Protein AF-A0A520C8N3-F1 (afdb_monomer_lite)

Radius of gyration: 19.61 Å; chains: 1; bounding box: 72×28×50 Å

pLDDT: mean 84.95, std 11.54, range [54.31, 95.88]

Sequence (146 aa):
IKGRILNYLKKQNKDLKYKNTQGDTSFAAAGKLIINKTLLVMSHPSGEVVYNFQAEVKNGKYRFWLTDFEFIPYQRDRYGNFVASTTVGIPLENNPGKLNAGEWKEYKAQTAKYAKDLGTKFKLYMSSKTPIVLPTPEKKVVKKEW

Structure (mmCIF, N/CA/C/O backbone):
data_AF-A0A520C8N3-F1
#
_entry.id   AF-A0A520C8N3-F1
#
loop_
_atom_site.group_PDB
_atom_site.id
_atom_site.type_symbol
_atom_site.label_atom_id
_atom_site.label_alt_id
_atom_site.label_comp_id
_atom_site.label_asym_id
_atom_site.label_entity_id
_atom_site.label_seq_id
_atom_site.pdbx_PDB_ins_code
_atom_site.Cartn_x
_atom_site.Cartn_y
_atom_site.Cartn_z
_atom_site.occupancy
_atom_site.B_iso_or_equiv
_atom_site.auth_seq_id
_atom_site.auth_comp_id
_atom_site.auth_asym_id
_atom_site.auth_atom_id
_atom_site.pdbx_PDB_model_num
ATOM 1 N N . ILE A 1 1 ? -13.900 2.163 17.182 1.00 80.31 1 ILE A N 1
ATOM 2 C CA . ILE A 1 1 ? -12.844 1.545 16.330 1.00 80.31 1 ILE A CA 1
ATOM 3 C C . ILE A 1 1 ? -13.334 1.351 14.897 1.00 80.31 1 ILE A C 1
ATOM 5 O O . ILE A 1 1 ? -12.797 2.011 14.021 1.00 80.31 1 ILE A O 1
ATOM 9 N N . LYS A 1 2 ? -14.390 0.559 14.655 1.00 84.69 2 LYS A N 1
ATOM 10 C CA . LYS A 1 2 ? -14.974 0.331 13.314 1.00 84.69 2 LYS A CA 1
ATOM 11 C C . LYS A 1 2 ? -15.242 1.622 12.519 1.00 84.69 2 LYS A C 1
ATOM 13 O O . LYS A 1 2 ? -14.703 1.802 11.434 1.00 84.69 2 LYS A O 1
ATOM 18 N N . GLY A 1 3 ? -15.966 2.578 13.112 1.00 85.75 3 GLY A N 1
ATOM 19 C CA . GLY A 1 3 ? -16.238 3.878 12.479 1.00 85.75 3 GLY A CA 1
ATOM 20 C C . GLY A 1 3 ? -14.986 4.705 12.150 1.00 85.75 3 GLY A C 1
ATOM 21 O O . GLY A 1 3 ? -15.006 5.477 11.197 1.00 85.75 3 GLY A O 1
ATOM 22 N N . ARG A 1 4 ? -13.872 4.501 12.875 1.00 87.62 4 ARG A N 1
ATOM 23 C CA . ARG A 1 4 ? -12.585 5.141 12.552 1.00 87.62 4 ARG A CA 1
ATOM 24 C C . ARG A 1 4 ? -11.987 4.573 11.274 1.00 87.62 4 ARG A C 1
ATOM 26 O O . ARG A 1 4 ? -11.572 5.342 10.421 1.00 87.62 4 ARG A O 1
ATOM 33 N N . ILE A 1 5 ? -11.996 3.251 11.124 1.00 88.25 5 ILE A N 1
ATOM 34 C CA . ILE A 1 5 ? -11.489 2.583 9.919 1.00 88.25 5 ILE A CA 1
ATOM 35 C C . ILE A 1 5 ? -12.281 3.053 8.699 1.00 88.25 5 ILE A C 1
ATOM 37 O O . ILE A 1 5 ? -11.692 3.490 7.717 1.00 88.25 5 ILE A O 1
ATOM 41 N N . LEU A 1 6 ? -13.614 3.062 8.792 1.00 88.00 6 LEU A N 1
ATOM 42 C CA . LEU A 1 6 ? -14.461 3.530 7.698 1.00 88.00 6 LEU A CA 1
ATOM 43 C C . LEU A 1 6 ? -14.194 5.006 7.354 1.00 88.00 6 LEU A C 1
ATOM 45 O O . LEU A 1 6 ? -14.121 5.361 6.180 1.00 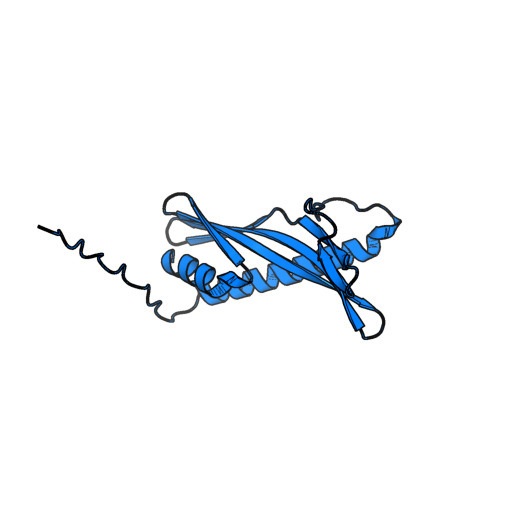88.00 6 LEU A O 1
ATOM 49 N N . ASN A 1 7 ? -14.029 5.871 8.361 1.00 89.75 7 ASN A N 1
ATOM 50 C CA . ASN A 1 7 ? -13.701 7.278 8.127 1.00 89.75 7 ASN A CA 1
ATOM 51 C C . ASN A 1 7 ? -12.323 7.440 7.470 1.00 89.75 7 ASN A C 1
ATOM 53 O O . ASN A 1 7 ? -12.201 8.197 6.511 1.00 89.75 7 ASN A O 1
ATOM 57 N N . TYR A 1 8 ? -11.317 6.688 7.925 1.00 89.94 8 TYR A N 1
ATOM 58 C CA . TYR A 1 8 ? -9.988 6.678 7.318 1.00 89.94 8 TY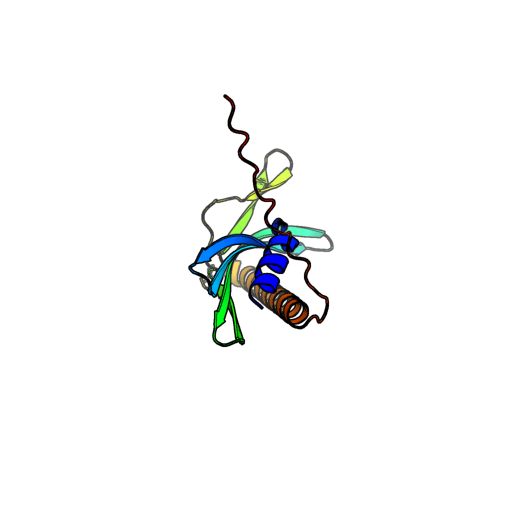R A CA 1
ATOM 59 C C . TYR A 1 8 ? -10.053 6.300 5.838 1.00 89.94 8 TYR A C 1
ATOM 61 O O . TYR A 1 8 ? -9.550 7.043 5.000 1.00 89.94 8 TYR A O 1
ATOM 69 N N . LEU A 1 9 ? -10.725 5.192 5.511 1.00 89.62 9 LEU A N 1
ATOM 70 C CA . LEU A 1 9 ? -10.842 4.705 4.135 1.00 89.62 9 LEU A CA 1
ATOM 71 C C . LEU A 1 9 ? -11.586 5.708 3.244 1.00 89.62 9 LEU A C 1
ATOM 73 O O . LEU A 1 9 ? -11.152 5.985 2.132 1.00 89.62 9 LEU A O 1
ATOM 77 N N . LYS A 1 10 ? -12.648 6.341 3.757 1.00 87.75 10 LYS A N 1
ATOM 78 C CA . LYS A 1 10 ? -13.352 7.417 3.039 1.00 87.75 10 LYS A CA 1
ATOM 79 C C . LYS A 1 10 ? -12.469 8.645 2.817 1.00 87.75 10 LYS A C 1
ATOM 81 O O . LYS A 1 10 ? -12.498 9.230 1.738 1.00 87.75 10 LYS A O 1
ATOM 86 N N . LYS A 1 11 ? -11.666 9.033 3.811 1.00 88.44 11 LYS A N 1
ATOM 87 C CA . LYS A 1 11 ? -10.747 10.176 3.709 1.00 88.44 11 LYS A CA 1
ATOM 88 C C . LYS A 1 11 ? -9.617 9.917 2.709 1.00 88.44 11 LYS A C 1
ATOM 90 O O . LYS A 1 11 ? -9.177 10.845 2.042 1.00 88.44 11 LYS A O 1
ATOM 95 N N . GLN A 1 12 ? -9.167 8.669 2.602 1.00 87.69 12 GLN A N 1
ATOM 96 C CA . GLN A 1 12 ? -8.070 8.249 1.729 1.00 87.69 12 GLN A CA 1
ATOM 97 C C . GLN A 1 12 ? -8.539 7.730 0.361 1.00 87.69 12 GLN A C 1
ATOM 99 O O . GLN A 1 12 ? -7.742 7.150 -0.362 1.00 87.69 12 GLN A O 1
ATOM 104 N N . ASN A 1 13 ? -9.794 7.969 -0.039 1.00 83.88 13 ASN A N 1
ATOM 105 C CA . ASN A 1 13 ? -10.404 7.366 -1.234 1.00 83.88 13 ASN A CA 1
ATOM 106 C C . ASN A 1 13 ? -9.652 7.614 -2.562 1.00 83.88 13 ASN A C 1
ATOM 108 O O . ASN A 1 13 ? -9.864 6.888 -3.530 1.00 83.88 13 ASN A O 1
ATOM 112 N N . LYS A 1 14 ? -8.788 8.638 -2.631 1.00 81.69 14 LYS A N 1
ATOM 113 C CA . LYS A 1 14 ? -7.930 8.885 -3.802 1.00 81.69 14 LYS A CA 1
ATOM 114 C C . LYS A 1 14 ? -6.862 7.800 -3.972 1.00 81.69 14 LYS A C 1
ATOM 116 O O . LYS A 1 14 ? -6.708 7.276 -5.071 1.00 81.69 14 LYS A O 1
ATOM 121 N N . ASP A 1 15 ? -6.189 7.449 -2.881 1.00 80.69 15 ASP A N 1
ATOM 122 C CA . ASP A 1 15 ? -5.039 6.538 -2.882 1.00 80.69 15 ASP A CA 1
ATOM 123 C C . ASP A 1 15 ? -5.432 5.112 -2.468 1.00 80.69 15 ASP A C 1
ATOM 125 O O . ASP A 1 15 ? -4.805 4.138 -2.882 1.00 80.69 15 ASP A O 1
ATOM 129 N N . LEU A 1 16 ? -6.489 4.995 -1.659 1.00 87.75 16 LEU A N 1
ATOM 130 C CA . LEU A 1 16 ? -6.998 3.766 -1.067 1.00 87.75 16 LEU A CA 1
ATOM 131 C C . LEU A 1 16 ? -8.517 3.688 -1.273 1.00 87.75 16 LEU A C 1
ATOM 133 O O . LEU A 1 16 ? -9.311 4.173 -0.464 1.00 87.75 16 LEU A O 1
ATOM 137 N N . LYS A 1 17 ? -8.925 3.076 -2.382 1.00 89.31 17 LYS A N 1
ATOM 138 C CA . LYS A 1 17 ? -10.327 2.911 -2.768 1.00 89.31 17 LYS A CA 1
ATOM 139 C C . LYS A 1 17 ? -10.990 1.841 -1.914 1.00 89.31 17 LYS A C 1
ATOM 141 O O . LYS A 1 17 ? -10.667 0.656 -2.016 1.00 89.31 17 LYS A O 1
ATOM 146 N N . TYR A 1 18 ? -11.947 2.254 -1.093 1.00 88.25 18 TYR A N 1
ATOM 147 C CA . TYR A 1 18 ? -12.781 1.340 -0.320 1.00 88.25 18 TYR A CA 1
ATOM 148 C C . TYR A 1 18 ? -13.603 0.438 -1.254 1.00 88.25 18 TYR A C 1
ATOM 150 O O . TYR A 1 18 ? -14.292 0.940 -2.141 1.00 88.25 18 TYR A O 1
ATOM 158 N N . LYS A 1 19 ? -13.518 -0.885 -1.063 1.00 85.56 19 LYS A N 1
ATOM 159 C CA . LYS A 1 19 ? -14.250 -1.874 -1.870 1.00 85.56 19 LYS A CA 1
ATOM 160 C C . LYS A 1 19 ? -15.552 -2.262 -1.183 1.00 85.56 19 LYS A C 1
ATOM 162 O O . LYS A 1 19 ? -16.633 -1.950 -1.668 1.00 85.56 19 LYS A O 1
ATOM 167 N N . ASN A 1 20 ? -15.450 -2.951 -0.052 1.00 81.56 20 ASN A N 1
ATOM 168 C CA . ASN A 1 20 ? -16.600 -3.447 0.690 1.00 81.56 20 ASN A CA 1
ATOM 169 C C . ASN A 1 20 ? -16.257 -3.684 2.166 1.00 81.56 20 ASN A C 1
ATOM 171 O O . ASN A 1 20 ? -15.096 -3.650 2.582 1.00 81.56 20 ASN A O 1
ATOM 175 N N . THR A 1 21 ? -17.299 -3.921 2.960 1.00 79.81 21 THR A N 1
ATOM 176 C CA . THR A 1 21 ? -17.178 -4.506 4.296 1.00 79.81 21 THR A CA 1
ATOM 177 C C . THR A 1 21 ? -17.688 -5.940 4.193 1.00 79.81 21 THR A C 1
ATOM 179 O O . THR A 1 21 ? -18.770 -6.166 3.652 1.00 79.81 21 THR A O 1
ATOM 182 N N . GLN A 1 22 ? -16.903 -6.904 4.668 1.00 75.56 22 GLN A N 1
ATOM 183 C CA . GLN A 1 22 ? -17.337 -8.290 4.817 1.00 75.56 22 GLN A CA 1
ATOM 184 C C . GLN A 1 22 ? -17.844 -8.477 6.254 1.00 75.56 22 GLN A C 1
ATOM 186 O O . GLN A 1 22 ? -17.072 -8.439 7.220 1.00 75.56 22 GLN A O 1
ATOM 191 N N . GLY A 1 23 ? -19.164 -8.615 6.395 1.00 74.12 23 GLY A N 1
ATOM 192 C CA . GLY A 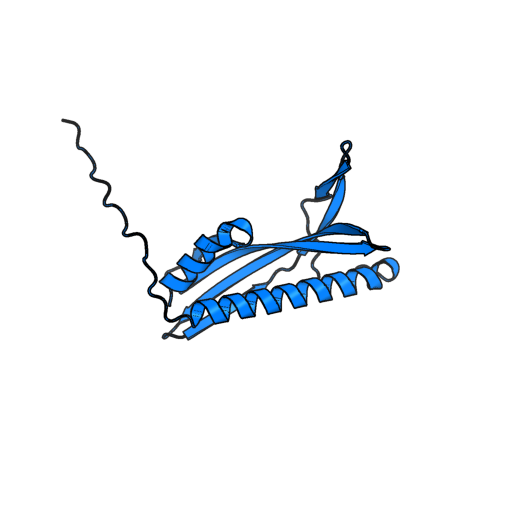1 23 ? -19.845 -8.640 7.692 1.00 74.12 23 GLY A CA 1
ATOM 193 C C . GLY A 1 23 ? -19.753 -7.303 8.433 1.00 74.12 23 GLY A C 1
ATOM 194 O O . GLY A 1 23 ? -19.724 -6.245 7.816 1.00 74.12 23 GLY A O 1
ATOM 195 N N . ASP A 1 24 ? -19.670 -7.350 9.765 1.00 74.31 24 ASP A N 1
ATOM 196 C CA . ASP A 1 24 ? -19.572 -6.146 10.607 1.00 74.31 24 ASP A CA 1
ATOM 197 C C . ASP A 1 24 ? -18.141 -5.823 11.057 1.00 74.31 24 ASP A C 1
ATOM 199 O O . ASP A 1 24 ? -17.919 -4.866 11.809 1.00 74.31 24 ASP A O 1
ATOM 203 N N . THR A 1 25 ? -17.164 -6.660 10.706 1.00 85.25 25 THR A N 1
ATOM 204 C CA . THR A 1 25 ? -15.838 -6.650 11.342 1.00 85.25 25 THR A CA 1
ATOM 205 C C . THR A 1 25 ? -14.670 -6.542 10.381 1.00 85.25 25 THR A C 1
ATOM 207 O O . THR A 1 25 ? -13.593 -6.202 10.863 1.00 85.25 25 THR A O 1
ATOM 210 N N . SER A 1 26 ? -14.848 -6.793 9.081 1.00 87.88 26 SER A N 1
ATOM 211 C CA . SER A 1 26 ? -13.764 -6.776 8.092 1.00 87.88 26 SER A CA 1
ATOM 212 C C . SER A 1 26 ? -14.001 -5.723 7.014 1.00 87.88 26 SER A C 1
ATOM 214 O O . SER A 1 26 ? -15.090 -5.631 6.458 1.00 87.88 26 SER A O 1
ATOM 216 N N . PHE A 1 27 ? -12.980 -4.924 6.717 1.00 91.75 27 PHE A N 1
ATOM 217 C CA . PHE A 1 27 ? -13.011 -3.821 5.761 1.00 91.75 27 PHE A CA 1
ATOM 218 C C . PHE A 1 27 ? -11.942 -4.049 4.698 1.00 91.75 27 PHE A C 1
ATOM 220 O O . PHE A 1 27 ? -10.765 -4.165 5.038 1.00 91.75 27 PHE A O 1
ATOM 227 N N . ALA A 1 28 ? -12.335 -4.052 3.425 1.00 92.88 28 ALA A N 1
ATOM 228 C CA . ALA A 1 28 ? -11.422 -4.229 2.304 1.00 92.88 28 ALA A CA 1
ATOM 229 C C . ALA A 1 28 ? -11.319 -2.957 1.451 1.00 92.88 28 ALA A C 1
ATOM 231 O O . ALA A 1 28 ? -12.309 -2.270 1.177 1.00 92.88 28 ALA A O 1
ATOM 232 N N . ALA A 1 29 ? -10.110 -2.666 0.987 1.00 93.31 29 ALA A N 1
ATOM 233 C CA . ALA A 1 29 ? -9.811 -1.595 0.049 1.00 93.31 29 ALA A CA 1
ATOM 234 C C . ALA A 1 29 ? -8.728 -2.032 -0.947 1.00 93.31 29 ALA A C 1
ATOM 236 O O . ALA A 1 29 ? -7.941 -2.929 -0.660 1.00 93.31 29 ALA A O 1
ATOM 237 N N . ALA A 1 30 ? -8.684 -1.402 -2.119 1.00 94.38 30 ALA A N 1
ATOM 238 C CA . ALA A 1 30 ? -7.536 -1.481 -3.022 1.00 94.38 30 ALA A CA 1
ATOM 239 C C . ALA A 1 30 ? -6.774 -0.171 -2.988 1.00 94.38 30 ALA A C 1
ATOM 241 O O . ALA A 1 30 ? -7.378 0.901 -3.044 1.00 94.38 30 ALA A O 1
ATOM 242 N N . GLY A 1 31 ? -5.456 -0.267 -2.941 1.00 92.88 31 GLY A N 1
ATOM 243 C CA . GLY A 1 31 ? -4.593 0.886 -3.064 1.00 92.88 31 GLY A CA 1
ATOM 244 C C . GLY A 1 31 ? -3.704 0.800 -4.287 1.00 92.88 31 GLY A C 1
ATOM 245 O O . GLY A 1 31 ? -3.531 -0.257 -4.898 1.00 92.88 31 GLY A O 1
ATOM 246 N N . LYS A 1 32 ? -3.157 1.958 -4.637 1.00 92.50 32 LYS A N 1
ATOM 247 C CA . LYS A 1 32 ? -2.181 2.098 -5.705 1.00 92.50 32 LYS A CA 1
ATOM 248 C C . LYS A 1 32 ? -1.045 3.009 -5.260 1.00 92.50 32 LYS A C 1
ATOM 250 O O . LYS A 1 32 ? -1.276 4.036 -4.626 1.00 92.50 32 LYS A O 1
ATOM 255 N N . LEU A 1 33 ? 0.175 2.635 -5.623 1.00 92.12 33 LEU A N 1
ATOM 256 C CA . LEU A 1 33 ? 1.381 3.431 -5.434 1.00 92.12 33 LEU A CA 1
ATOM 257 C C . LEU A 1 33 ? 2.090 3.585 -6.788 1.00 92.12 33 LEU A C 1
ATOM 259 O O . LEU A 1 33 ? 2.112 2.647 -7.574 1.00 92.12 33 LEU A O 1
ATOM 263 N N . ILE A 1 34 ? 2.669 4.751 -7.069 1.00 92.19 34 ILE A N 1
ATOM 264 C CA . ILE A 1 34 ? 3.488 4.963 -8.271 1.00 92.19 34 ILE A CA 1
ATOM 265 C C . ILE A 1 34 ? 4.952 4.727 -7.904 1.00 92.19 34 ILE A C 1
ATOM 267 O O . ILE A 1 34 ? 5.464 5.339 -6.966 1.00 92.19 34 ILE A O 1
ATOM 271 N N . ILE A 1 35 ? 5.620 3.854 -8.651 1.00 91.31 35 ILE A N 1
ATOM 272 C CA . ILE A 1 35 ? 7.054 3.604 -8.538 1.00 91.31 35 ILE A CA 1
ATOM 273 C C . ILE A 1 35 ? 7.768 4.520 -9.517 1.00 91.31 35 ILE A C 1
ATOM 275 O O . ILE A 1 35 ? 7.524 4.472 -10.723 1.00 91.31 35 ILE A O 1
ATOM 279 N N . ASN A 1 36 ? 8.680 5.332 -8.996 1.00 88.31 36 ASN A N 1
ATOM 280 C CA . ASN A 1 36 ? 9.483 6.221 -9.817 1.00 88.31 36 ASN A CA 1
ATOM 281 C C . ASN A 1 36 ? 10.909 5.692 -9.927 1.00 88.31 36 ASN A C 1
ATOM 283 O O . ASN A 1 36 ? 11.492 5.229 -8.944 1.00 88.31 36 ASN A O 1
ATOM 287 N N . LYS A 1 37 ? 11.494 5.816 -11.115 1.00 81.88 37 LYS A N 1
ATOM 288 C CA . LYS A 1 37 ? 12.926 5.645 -11.331 1.00 81.88 37 LYS A CA 1
ATOM 289 C C . LYS A 1 37 ? 13.561 7.019 -11.443 1.00 81.88 37 LYS A C 1
ATOM 291 O O . LYS A 1 37 ? 13.154 7.853 -12.253 1.00 81.88 37 LYS A O 1
ATOM 296 N N . THR A 1 38 ? 14.560 7.253 -10.605 1.00 73.19 38 THR A N 1
ATOM 297 C CA . THR A 1 38 ? 15.352 8.478 -10.641 1.00 73.19 38 THR A CA 1
ATOM 298 C C . THR A 1 38 ? 16.575 8.218 -11.503 1.00 73.19 38 THR A C 1
ATOM 300 O O . THR A 1 38 ? 17.445 7.439 -11.126 1.00 73.19 38 THR A O 1
ATOM 303 N N . LEU A 1 39 ? 16.644 8.866 -12.663 1.00 65.31 39 LEU A N 1
ATOM 304 C CA . LEU A 1 39 ? 17.825 8.865 -13.522 1.00 65.31 39 LEU A CA 1
ATOM 305 C C . LEU A 1 39 ? 18.336 10.299 -13.603 1.00 65.31 39 LEU A C 1
ATOM 307 O O . LEU A 1 39 ? 17.606 11.173 -14.058 1.00 65.31 39 LEU A O 1
ATOM 311 N N . LEU A 1 40 ? 19.573 10.532 -13.148 1.00 60.66 40 LEU A N 1
ATOM 312 C CA . LEU A 1 40 ? 20.321 11.780 -13.363 1.00 60.66 40 LEU A CA 1
ATOM 313 C C . LEU A 1 40 ? 19.460 13.051 -13.180 1.00 60.66 40 LEU A C 1
ATOM 315 O O . LEU A 1 40 ? 19.326 13.856 -14.093 1.00 60.66 40 LEU A O 1
ATOM 319 N N . VAL A 1 41 ? 18.879 13.224 -11.985 1.00 63.34 41 VAL A N 1
ATOM 320 C CA . VAL A 1 41 ? 18.088 14.404 -11.554 1.00 63.34 41 VAL A CA 1
ATOM 321 C C . VAL A 1 41 ? 16.623 14.446 -12.034 1.00 63.34 41 VAL A C 1
ATOM 323 O O . VAL A 1 41 ? 15.818 15.140 -11.416 1.00 63.34 41 VAL A O 1
ATOM 326 N N . MET A 1 42 ? 16.205 13.640 -13.018 1.00 67.75 42 MET A N 1
ATOM 327 C CA . MET A 1 42 ? 14.793 13.555 -13.431 1.00 67.75 42 MET A CA 1
ATOM 328 C C . MET A 1 42 ? 14.126 12.249 -12.977 1.00 67.75 42 MET A C 1
ATOM 330 O O . MET A 1 42 ? 14.589 11.139 -13.253 1.00 67.75 42 MET A O 1
ATOM 334 N N . SER A 1 43 ? 13.002 12.392 -12.270 1.00 76.25 43 SER A N 1
ATOM 335 C CA . SER A 1 43 ? 12.171 11.278 -11.813 1.00 76.25 43 SER A CA 1
ATOM 336 C C . SER A 1 43 ? 11.120 10.946 -12.869 1.00 76.25 43 SER A C 1
ATOM 338 O O . SER A 1 43 ? 10.331 11.813 -13.245 1.00 76.25 43 SER A O 1
ATOM 340 N N . HIS A 1 44 ? 11.113 9.703 -13.346 1.00 83.75 44 HIS A N 1
ATOM 341 C CA . HIS A 1 44 ? 10.123 9.211 -14.300 1.00 83.75 44 HIS A CA 1
ATOM 342 C C . HIS A 1 44 ? 9.312 8.080 -13.661 1.00 83.75 44 HIS A C 1
ATOM 344 O O . HIS A 1 44 ? 9.905 7.211 -13.012 1.00 83.75 44 HIS A O 1
ATOM 350 N N . PRO A 1 45 ? 7.980 8.056 -13.828 1.00 89.25 45 PRO A N 1
ATOM 351 C CA . PRO A 1 45 ? 7.168 6.977 -13.295 1.00 89.25 45 PRO A CA 1
ATOM 352 C C . PRO A 1 45 ? 7.403 5.711 -14.126 1.00 89.25 45 PRO A C 1
ATOM 354 O O . PRO A 1 45 ? 7.070 5.653 -15.308 1.00 89.25 45 PRO A O 1
ATOM 357 N N . SER A 1 46 ? 8.002 4.698 -13.502 1.00 89.00 46 SER A N 1
ATOM 358 C CA . SER A 1 46 ? 8.292 3.403 -14.131 1.00 89.00 46 SER A CA 1
ATOM 359 C C . SER A 1 46 ? 7.073 2.498 -14.193 1.00 89.00 46 SER A C 1
ATOM 361 O O . SER A 1 46 ? 6.996 1.611 -15.038 1.00 89.00 46 SER A O 1
ATOM 363 N N . GLY A 1 47 ? 6.135 2.688 -13.273 1.00 92.69 47 GLY A N 1
ATOM 364 C CA . GLY A 1 47 ? 4.946 1.863 -13.175 1.00 92.69 47 GLY A CA 1
ATOM 365 C C . GLY A 1 47 ? 4.145 2.157 -11.922 1.00 92.69 47 GLY A C 1
ATOM 366 O O . GLY A 1 47 ? 4.502 3.015 -11.111 1.00 92.69 47 GLY A O 1
ATOM 367 N N . GLU A 1 48 ? 3.072 1.402 -11.751 1.00 93.81 48 GLU A N 1
ATOM 368 C CA . GLU A 1 48 ? 2.267 1.390 -10.539 1.00 93.81 48 GLU A CA 1
ATOM 369 C C . GLU A 1 48 ? 2.342 0.034 -9.845 1.00 93.81 48 GLU A C 1
ATOM 371 O O . GLU A 1 48 ? 2.484 -1.000 -10.485 1.00 93.81 48 GLU A O 1
ATOM 376 N N . VAL A 1 49 ? 2.245 0.041 -8.520 1.00 94.56 49 VAL A N 1
ATOM 377 C CA . VAL A 1 49 ? 2.021 -1.161 -7.723 1.00 94.56 49 VAL A CA 1
ATOM 378 C C . VAL A 1 49 ? 0.610 -1.091 -7.179 1.00 94.56 49 VAL A C 1
ATOM 380 O O . VAL A 1 49 ? 0.265 -0.167 -6.433 1.00 94.56 49 VAL A O 1
ATOM 383 N N . VAL A 1 50 ? -0.198 -2.069 -7.559 1.00 94.88 50 VAL A N 1
ATOM 384 C CA . VAL A 1 50 ? -1.528 -2.283 -6.995 1.00 94.88 50 VAL A CA 1
ATOM 385 C C . VAL A 1 50 ? -1.419 -3.255 -5.829 1.00 94.88 50 VAL A C 1
ATOM 387 O O . VAL A 1 50 ? -0.548 -4.122 -5.812 1.00 94.88 50 VAL A O 1
ATOM 390 N N . TYR A 1 51 ? -2.254 -3.060 -4.813 1.00 95.38 51 TYR A N 1
ATOM 391 C CA . TYR A 1 51 ? -2.279 -3.919 -3.633 1.00 95.38 51 TYR A CA 1
ATOM 392 C C . TYR A 1 51 ? -3.665 -3.932 -2.992 1.00 95.38 51 TYR A C 1
ATOM 394 O O . TYR A 1 51 ? -4.464 -2.999 -3.146 1.00 95.38 51 TYR A O 1
ATOM 402 N N . ASN A 1 52 ? -3.937 -4.970 -2.208 1.00 95.25 52 ASN A N 1
ATOM 403 C CA . ASN A 1 52 ? -5.121 -5.055 -1.367 1.00 95.25 52 ASN A CA 1
ATOM 404 C C . ASN A 1 52 ? -4.780 -4.644 0.067 1.00 95.25 52 ASN A C 1
ATOM 406 O O . ASN A 1 52 ? -3.776 -5.060 0.634 1.00 95.25 52 ASN A O 1
ATOM 410 N N . PHE A 1 53 ? -5.639 -3.828 0.668 1.00 94.94 53 PHE A N 1
ATOM 411 C CA . PHE A 1 53 ? -5.613 -3.493 2.085 1.00 94.94 53 PHE A CA 1
ATOM 412 C C . PHE A 1 53 ? -6.818 -4.125 2.758 1.00 94.94 53 PHE A C 1
ATOM 414 O O . PHE A 1 53 ? -7.954 -3.957 2.305 1.00 94.94 53 PHE A O 1
ATOM 421 N N . GLN A 1 54 ? -6.581 -4.799 3.873 1.00 94.12 54 GLN A N 1
ATOM 422 C CA . GLN A 1 54 ? -7.649 -5.330 4.702 1.00 94.12 54 GLN A CA 1
ATOM 423 C C . GLN A 1 54 ? -7.422 -4.923 6.148 1.00 94.12 54 GLN A C 1
ATOM 425 O O . GLN A 1 54 ? -6.297 -4.943 6.649 1.00 94.12 54 GLN A O 1
ATOM 430 N N . ALA A 1 55 ? -8.504 -4.548 6.818 1.00 93.62 55 ALA A N 1
ATOM 431 C CA . ALA A 1 55 ? -8.506 -4.240 8.234 1.00 93.62 55 ALA A CA 1
ATOM 432 C C . ALA A 1 55 ? -9.657 -4.966 8.915 1.00 93.62 55 ALA A C 1
ATOM 434 O O . ALA A 1 55 ? -10.793 -4.923 8.453 1.00 93.62 55 ALA A O 1
ATOM 435 N N . GLU A 1 56 ? -9.377 -5.571 10.059 1.00 92.50 56 GLU A N 1
ATOM 436 C CA . GLU A 1 56 ? -10.371 -6.283 10.843 1.00 92.50 56 GLU A CA 1
ATOM 437 C C . GLU A 1 56 ? -10.417 -5.798 12.280 1.00 92.50 56 GLU A C 1
ATOM 439 O O . GLU A 1 56 ? -9.397 -5.434 12.866 1.00 92.50 56 GLU A O 1
ATOM 444 N N . VAL A 1 57 ? -11.611 -5.845 12.867 1.00 91.38 57 VAL A N 1
ATOM 445 C CA . VAL A 1 57 ? -11.868 -5.477 14.258 1.00 91.38 57 VAL A CA 1
ATOM 446 C C . VAL A 1 57 ? -12.477 -6.656 14.998 1.00 91.38 57 VAL A C 1
ATOM 448 O O . VAL A 1 57 ? -13.598 -7.064 14.703 1.00 91.38 57 VAL A O 1
ATOM 451 N N . LYS A 1 58 ? -11.776 -7.150 16.020 1.00 90.75 58 LYS A N 1
ATOM 452 C CA . LYS A 1 58 ? -12.248 -8.230 16.895 1.00 90.75 58 LYS A CA 1
ATOM 453 C C . LYS A 1 58 ? -11.905 -7.908 18.346 1.00 90.75 58 LYS A C 1
ATOM 455 O O . LYS A 1 58 ? -10.777 -7.526 18.644 1.00 90.75 58 LYS A O 1
ATOM 460 N N . ASN A 1 59 ? -12.881 -8.043 19.245 1.00 86.50 59 ASN A N 1
ATOM 461 C CA . ASN A 1 59 ? -12.724 -7.856 20.696 1.00 86.50 59 ASN A CA 1
ATOM 462 C C . ASN A 1 59 ? -12.025 -6.538 21.085 1.00 86.50 59 ASN A C 1
ATOM 464 O O . ASN A 1 59 ? -11.087 -6.527 21.876 1.00 86.50 59 ASN A O 1
ATOM 468 N N . GLY A 1 60 ? -12.425 -5.422 20.466 1.00 83.25 60 GLY A N 1
ATOM 469 C CA . GLY A 1 60 ? -11.835 -4.106 20.749 1.00 83.25 60 GLY A CA 1
ATOM 470 C C . GLY A 1 60 ? -10.392 -3.924 20.258 1.00 83.25 60 GLY A C 1
ATOM 471 O O . GLY A 1 60 ? -9.811 -2.863 20.463 1.00 83.25 60 GLY A O 1
ATOM 472 N N . LYS A 1 61 ? -9.819 -4.917 19.574 1.00 89.94 61 LYS A N 1
ATOM 473 C CA . LYS A 1 61 ? -8.523 -4.836 18.896 1.00 89.94 61 LYS A CA 1
ATOM 474 C C . LYS A 1 61 ? -8.737 -4.752 17.391 1.00 89.94 61 LYS A C 1
ATOM 476 O O . LYS A 1 61 ? -9.788 -5.145 16.879 1.00 89.94 61 LYS A O 1
ATOM 481 N N . TYR A 1 62 ? -7.739 -4.231 16.688 1.00 93.06 62 TYR A N 1
ATOM 482 C CA . TYR A 1 62 ? -7.720 -4.235 15.232 1.00 93.06 62 TYR A CA 1
ATOM 483 C C . TYR A 1 62 ? -6.448 -4.896 14.711 1.00 93.06 62 TYR A C 1
ATOM 485 O O . TYR A 1 62 ? -5.398 -4.835 15.350 1.00 93.06 62 TYR A O 1
ATOM 493 N N . ARG A 1 63 ? -6.558 -5.516 13.541 1.00 93.62 63 ARG A N 1
ATOM 494 C CA . ARG A 1 63 ? -5.436 -6.016 12.744 1.00 93.62 63 ARG A CA 1
ATOM 495 C C . ARG A 1 63 ? -5.592 -5.512 11.318 1.00 93.62 63 ARG A C 1
ATOM 497 O O . ARG A 1 63 ? -6.710 -5.243 10.891 1.00 93.62 63 ARG A O 1
ATOM 504 N N . PHE A 1 64 ? -4.487 -5.345 10.609 1.00 94.81 64 PHE A N 1
ATOM 505 C CA . PHE A 1 64 ? -4.515 -4.976 9.201 1.00 94.81 64 PHE A CA 1
ATOM 506 C C . PHE A 1 64 ? -3.362 -5.638 8.464 1.00 94.81 64 PHE A C 1
ATOM 508 O O . PHE A 1 64 ? -2.331 -5.938 9.071 1.00 94.81 64 PHE A O 1
ATOM 515 N N . TRP A 1 65 ? -3.539 -5.839 7.168 1.00 94.94 65 TRP A N 1
ATOM 516 C CA . TRP A 1 65 ? -2.502 -6.333 6.278 1.00 94.94 65 TRP A CA 1
ATOM 517 C C . TRP A 1 65 ? -2.630 -5.705 4.897 1.00 94.94 65 TRP A C 1
ATOM 519 O O . TRP A 1 65 ? -3.679 -5.186 4.510 1.00 94.94 65 TRP A O 1
ATOM 529 N N . LEU A 1 66 ? -1.507 -5.740 4.190 1.00 95.00 66 LEU A N 1
ATOM 530 C CA . LEU A 1 66 ? -1.372 -5.362 2.796 1.00 95.00 66 LEU A CA 1
ATOM 531 C C . LEU A 1 66 ? -0.921 -6.617 2.048 1.00 95.00 66 LEU A C 1
ATOM 533 O O . LEU A 1 66 ? 0.060 -7.234 2.467 1.00 95.00 66 LEU A O 1
ATOM 537 N N . THR A 1 67 ? -1.637 -7.010 1.003 1.00 94.69 67 THR A N 1
ATOM 538 C CA . THR A 1 67 ? -1.374 -8.237 0.235 1.00 94.69 67 THR A CA 1
ATOM 539 C C . THR A 1 67 ? -1.436 -7.972 -1.260 1.00 94.69 67 THR A C 1
ATOM 541 O O . THR A 1 67 ? -1.886 -6.907 -1.689 1.00 94.69 67 THR A O 1
ATOM 544 N N . ASP A 1 68 ? -1.006 -8.969 -2.035 1.00 94.00 68 ASP A N 1
ATOM 545 C CA . ASP A 1 68 ? -1.184 -9.023 -3.489 1.00 94.00 68 ASP A CA 1
ATOM 546 C C . ASP A 1 68 ? -0.542 -7.821 -4.183 1.00 94.00 68 ASP A C 1
ATOM 548 O O . ASP A 1 68 ? -1.182 -7.075 -4.919 1.00 94.00 68 ASP A O 1
ATOM 552 N N . PHE A 1 69 ? 0.734 -7.583 -3.869 1.00 95.06 69 PHE A N 1
ATOM 553 C CA . PHE A 1 69 ? 1.492 -6.507 -4.489 1.00 95.06 69 PHE A CA 1
ATOM 554 C C . PHE A 1 69 ? 1.871 -6.888 -5.919 1.00 95.06 69 PHE A C 1
ATOM 556 O O . PHE A 1 69 ? 2.782 -7.692 -6.137 1.00 95.06 69 PHE A O 1
ATOM 563 N N . GLU A 1 70 ? 1.220 -6.258 -6.887 1.00 94.62 70 GLU A N 1
ATOM 564 C CA . GLU A 1 70 ? 1.460 -6.495 -8.306 1.00 94.62 70 GLU A CA 1
ATOM 565 C C . GLU A 1 70 ? 1.965 -5.223 -8.978 1.00 94.62 70 GLU A C 1
ATOM 567 O O . GLU A 1 70 ? 1.386 -4.148 -8.825 1.00 94.62 70 GLU A O 1
ATOM 572 N N . PHE A 1 71 ? 3.053 -5.344 -9.732 1.00 93.81 71 PHE A N 1
ATOM 573 C CA . PHE A 1 71 ? 3.646 -4.250 -10.482 1.00 93.81 71 PHE A CA 1
ATOM 574 C C . PHE A 1 71 ? 3.122 -4.216 -11.917 1.00 93.81 71 PHE A C 1
ATOM 576 O O . PHE A 1 71 ? 3.186 -5.210 -12.639 1.00 93.81 71 PHE A O 1
ATOM 583 N N . ILE A 1 72 ? 2.664 -3.046 -12.343 1.00 93.56 72 ILE A N 1
ATOM 584 C CA . ILE A 1 72 ? 2.199 -2.757 -13.693 1.00 93.56 72 ILE A CA 1
ATOM 585 C C . ILE A 1 72 ? 3.149 -1.716 -14.299 1.00 93.56 72 ILE A C 1
ATOM 587 O O . ILE A 1 72 ? 3.155 -0.564 -13.853 1.00 93.56 72 ILE A O 1
ATOM 591 N N . PRO A 1 73 ? 3.955 -2.086 -15.309 1.00 92.56 73 PRO A N 1
ATOM 592 C CA . PRO A 1 73 ? 4.879 -1.153 -15.935 1.00 92.56 73 PRO A CA 1
ATOM 593 C C . PRO A 1 73 ? 4.138 -0.069 -16.716 1.00 92.56 73 PRO A C 1
ATOM 595 O O . PRO A 1 73 ? 3.094 -0.320 -17.328 1.00 92.56 73 PRO A O 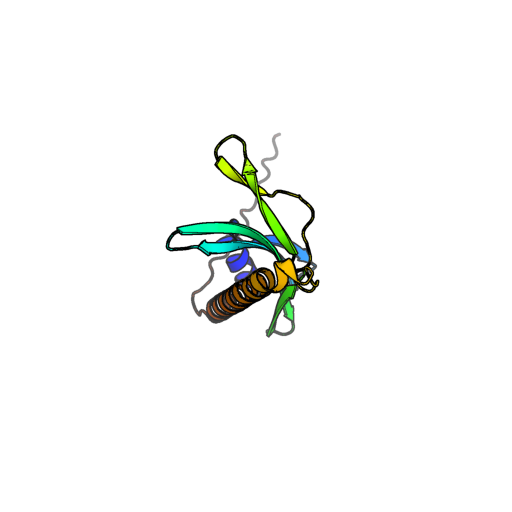1
ATOM 598 N N . TYR A 1 74 ? 4.712 1.129 -16.747 1.00 93.44 74 TYR A N 1
ATOM 599 C CA . TYR A 1 74 ? 4.249 2.221 -17.594 1.00 93.44 74 TYR A CA 1
ATOM 600 C C . TYR A 1 74 ? 5.010 2.279 -18.916 1.00 93.44 74 TYR A C 1
ATOM 602 O O . TYR A 1 74 ? 6.186 1.937 -19.005 1.00 93.44 74 TYR A O 1
ATOM 610 N N . GLN A 1 75 ? 4.326 2.774 -19.938 1.00 90.06 75 GLN A N 1
ATOM 611 C CA . GLN A 1 75 ? 4.884 3.116 -21.238 1.00 90.06 75 GLN A CA 1
ATOM 612 C C . GLN A 1 75 ? 4.435 4.518 -21.637 1.00 90.06 75 GLN A C 1
ATOM 614 O O . GLN A 1 75 ? 3.450 5.038 -21.113 1.00 90.06 75 GLN A O 1
ATOM 619 N N . ARG A 1 76 ? 5.158 5.135 -22.571 1.00 91.00 76 ARG A N 1
ATOM 620 C CA . ARG A 1 76 ? 4.740 6.411 -23.149 1.00 91.00 76 ARG A CA 1
ATOM 621 C C . ARG A 1 76 ? 3.738 6.178 -24.271 1.00 91.00 76 ARG A C 1
ATOM 623 O O . ARG A 1 76 ? 3.999 5.380 -25.167 1.00 91.00 76 ARG A O 1
ATOM 630 N N . ASP A 1 77 ? 2.613 6.880 -24.221 1.00 91.38 77 ASP A N 1
ATOM 631 C CA . ASP A 1 77 ? 1.678 6.939 -25.341 1.00 91.38 77 ASP A CA 1
ATOM 632 C C . ASP A 1 77 ? 2.201 7.860 -26.465 1.00 91.38 77 ASP A C 1
ATOM 634 O O . ASP A 1 77 ? 3.260 8.488 -26.356 1.00 91.38 77 ASP A O 1
ATOM 638 N N . ARG A 1 78 ? 1.436 7.969 -27.561 1.00 90.00 78 ARG A N 1
ATOM 639 C CA . ARG A 1 78 ? 1.761 8.844 -28.706 1.00 90.00 78 ARG A CA 1
ATOM 640 C C . ARG A 1 78 ? 1.872 10.328 -28.319 1.00 90.00 78 ARG A C 1
ATOM 642 O O . ARG A 1 78 ? 2.490 11.098 -29.047 1.00 90.00 78 ARG A O 1
ATOM 649 N N . TYR A 1 79 ? 1.289 10.721 -27.193 1.00 92.00 79 TYR A N 1
ATOM 650 C CA . TYR A 1 79 ? 1.258 12.091 -26.690 1.00 92.00 79 TYR A CA 1
ATOM 651 C C . TYR A 1 79 ? 2.290 12.332 -25.575 1.00 92.00 79 TYR A C 1
ATOM 653 O O . TYR A 1 79 ? 2.348 13.424 -25.017 1.00 92.00 79 TYR A O 1
ATOM 661 N N . GLY A 1 80 ? 3.133 11.340 -25.265 1.00 84.94 80 GLY A N 1
ATOM 662 C CA . GLY A 1 80 ? 4.182 11.433 -24.252 1.00 84.94 80 GLY A CA 1
ATOM 663 C C . GLY A 1 80 ? 3.709 11.226 -22.808 1.00 84.94 80 GLY A C 1
ATOM 664 O O . GLY A 1 80 ? 4.517 11.400 -21.891 1.00 84.94 80 GLY A O 1
ATOM 665 N N . ASN A 1 81 ? 2.452 10.828 -22.587 1.00 89.69 81 ASN A N 1
ATOM 666 C CA . ASN A 1 81 ? 1.915 10.511 -21.264 1.00 89.69 81 ASN A CA 1
ATOM 667 C C . ASN A 1 81 ? 2.346 9.113 -20.821 1.00 89.69 81 ASN A C 1
ATOM 669 O O . ASN A 1 81 ? 2.384 8.181 -21.624 1.00 89.69 81 ASN A O 1
ATOM 673 N N . PHE A 1 82 ? 2.615 8.948 -19.527 1.00 89.00 82 PHE A N 1
ATOM 674 C CA . PHE A 1 82 ? 2.874 7.635 -18.941 1.00 89.00 82 PHE A CA 1
ATOM 675 C C . PHE A 1 82 ? 1.556 6.918 -18.654 1.00 89.00 82 PHE A C 1
ATOM 677 O O . PHE A 1 82 ? 0.763 7.372 -17.829 1.00 89.00 82 PHE A O 1
ATOM 684 N N . VAL A 1 83 ? 1.336 5.798 -19.335 1.00 90.69 83 VAL A N 1
ATOM 685 C CA . VAL A 1 83 ? 0.134 4.968 -19.217 1.00 90.69 83 VAL A CA 1
ATOM 686 C C . VAL A 1 83 ? 0.513 3.528 -18.901 1.00 90.69 83 VAL A C 1
ATOM 688 O O . VAL A 1 83 ? 1.583 3.062 -19.295 1.00 90.69 83 VAL A O 1
ATOM 691 N N . ALA A 1 84 ? -0.363 2.809 -18.198 1.00 92.00 84 ALA A N 1
ATOM 692 C CA . ALA A 1 84 ? -0.184 1.384 -17.944 1.00 92.00 84 ALA A CA 1
ATOM 693 C C . ALA A 1 84 ? 0.003 0.627 -19.265 1.00 92.00 84 ALA A C 1
ATOM 695 O O . ALA A 1 84 ? -0.812 0.733 -20.181 1.00 92.00 84 ALA A O 1
ATOM 696 N N . SER A 1 85 ? 1.102 -0.119 -19.363 1.00 89.25 85 SER A N 1
ATOM 697 C CA . SER A 1 85 ? 1.417 -0.913 -20.554 1.00 89.25 85 SER A CA 1
ATOM 698 C C . SER A 1 85 ? 0.556 -2.167 -20.671 1.00 89.25 85 SER A C 1
ATOM 700 O O . SER A 1 85 ? 0.318 -2.662 -21.768 1.00 89.25 85 SER A O 1
ATOM 702 N N . THR A 1 86 ? 0.066 -2.657 -19.535 1.00 89.12 86 THR A N 1
ATOM 703 C CA . THR A 1 86 ? -0.747 -3.861 -19.412 1.00 89.12 86 THR A CA 1
ATOM 704 C C . THR A 1 86 ? -1.754 -3.687 -18.282 1.00 89.12 86 THR A C 1
ATOM 706 O O . THR A 1 86 ? -1.562 -2.880 -17.374 1.00 89.12 86 THR A O 1
ATOM 709 N N . THR A 1 87 ? -2.838 -4.451 -18.335 1.00 86.00 87 THR A N 1
ATOM 710 C CA . THR A 1 87 ? -3.793 -4.595 -17.229 1.00 86.00 87 THR A CA 1
ATOM 711 C C . THR A 1 87 ? -3.422 -5.738 -16.285 1.00 86.00 87 THR A C 1
ATOM 713 O O . THR A 1 87 ? -3.994 -5.838 -15.203 1.00 86.00 87 THR A O 1
ATOM 716 N N . VAL A 1 88 ? -2.474 -6.593 -16.682 1.00 87.31 88 VAL A N 1
ATOM 717 C CA . VAL A 1 88 ? -2.006 -7.746 -15.906 1.00 87.31 88 VAL A CA 1
ATOM 718 C C . VAL A 1 88 ? -0.741 -7.359 -15.153 1.00 87.31 88 VAL A C 1
ATOM 720 O O . VAL A 1 88 ? 0.289 -7.074 -15.766 1.00 87.31 88 VAL A O 1
ATOM 723 N N . GLY A 1 89 ? -0.822 -7.346 -13.825 1.00 87.25 89 GLY A N 1
ATOM 724 C CA . GLY A 1 89 ? 0.314 -7.059 -12.965 1.00 87.25 89 GLY A CA 1
ATOM 725 C C . GLY A 1 89 ? 1.259 -8.251 -12.809 1.00 87.25 89 GLY A C 1
ATOM 726 O O . GLY A 1 89 ? 0.870 -9.412 -12.915 1.00 87.25 89 GLY A O 1
ATOM 727 N N . ILE A 1 90 ? 2.529 -7.953 -12.548 1.00 91.19 90 ILE A N 1
ATOM 728 C CA . ILE A 1 90 ? 3.559 -8.938 -12.222 1.00 91.19 90 ILE A CA 1
ATOM 729 C C . ILE A 1 90 ? 3.731 -8.942 -10.697 1.00 91.19 90 ILE A C 1
ATOM 731 O O . ILE A 1 90 ? 4.123 -7.910 -10.143 1.00 91.19 90 ILE A O 1
ATOM 735 N N . PRO A 1 91 ? 3.488 -10.065 -9.998 1.00 93.12 91 PRO A N 1
ATOM 736 C CA . PRO A 1 91 ? 3.674 -10.141 -8.551 1.00 93.12 91 PRO A CA 1
ATOM 737 C C . PRO A 1 91 ? 5.099 -9.753 -8.144 1.00 93.12 91 PRO A C 1
ATOM 739 O O . PRO A 1 91 ? 6.068 -10.313 -8.657 1.00 93.12 91 PRO A O 1
ATOM 742 N N . LEU A 1 92 ? 5.258 -8.816 -7.203 1.00 90.50 92 LEU A N 1
ATOM 743 C CA . LEU A 1 92 ? 6.581 -8.330 -6.764 1.00 90.50 92 LEU A CA 1
ATOM 744 C C . LEU A 1 92 ? 7.433 -9.402 -6.058 1.00 90.50 92 LEU A C 1
ATOM 746 O O . LEU A 1 92 ? 8.661 -9.275 -5.933 1.00 90.50 92 LEU A O 1
ATOM 750 N N . GLU A 1 93 ? 6.791 -10.472 -5.602 1.00 87.19 93 GLU A N 1
ATOM 751 C CA . GLU A 1 93 ? 7.434 -11.677 -5.079 1.00 87.19 93 GLU A CA 1
ATOM 752 C C . GLU A 1 93 ? 8.169 -12.478 -6.159 1.00 87.19 93 GLU A C 1
ATOM 754 O O . GLU A 1 93 ? 9.201 -13.084 -5.861 1.00 87.19 93 GLU A O 1
ATOM 759 N N . ASN A 1 94 ? 7.734 -12.386 -7.419 1.00 88.25 94 ASN A N 1
ATOM 760 C CA . ASN A 1 94 ? 8.367 -13.091 -8.526 1.00 88.25 94 ASN A CA 1
ATOM 761 C C . ASN A 1 94 ? 9.766 -12.542 -8.836 1.00 88.25 94 ASN A C 1
ATOM 763 O O . ASN A 1 94 ? 10.146 -11.421 -8.472 1.00 88.25 94 ASN A O 1
ATOM 767 N N . ASN A 1 95 ? 10.559 -13.373 -9.513 1.00 77.06 95 ASN A N 1
ATOM 768 C CA . ASN A 1 95 ? 11.902 -13.031 -9.960 1.00 77.06 95 ASN A CA 1
ATOM 769 C C . ASN A 1 95 ? 11.853 -12.531 -11.419 1.00 77.06 95 ASN A C 1
ATOM 771 O O . ASN A 1 95 ? 11.443 -13.292 -12.292 1.00 77.06 95 ASN A O 1
ATOM 775 N N . PRO A 1 96 ? 12.288 -11.295 -11.718 1.00 79.50 96 PRO A N 1
ATOM 776 C CA . PRO A 1 96 ? 12.178 -10.681 -13.047 1.00 79.50 96 PRO A CA 1
ATOM 777 C C . PRO A 1 96 ? 13.287 -11.136 -14.020 1.00 79.50 96 PRO A C 1
ATOM 779 O O . PRO A 1 96 ? 13.448 -10.559 -15.094 1.00 79.50 96 PRO A O 1
ATOM 782 N N . GLY A 1 97 ? 14.105 -12.119 -13.625 1.00 82.06 97 GLY A N 1
ATOM 783 C CA . GLY A 1 97 ? 15.305 -12.538 -14.348 1.00 82.06 97 GLY A CA 1
ATOM 784 C C . GLY A 1 97 ? 16.538 -11.676 -14.036 1.00 82.06 97 GLY A C 1
ATOM 785 O O . GLY A 1 97 ? 16.459 -10.637 -13.382 1.00 82.06 97 GLY A O 1
ATOM 786 N N . LYS A 1 98 ? 17.717 -12.120 -14.500 1.00 79.94 98 LYS A N 1
ATOM 787 C CA . LYS A 1 98 ? 19.016 -11.504 -14.152 1.00 79.94 98 LYS A CA 1
ATOM 788 C C . LYS A 1 98 ? 19.159 -10.052 -14.627 1.00 79.94 98 LYS A C 1
ATOM 790 O O . LYS A 1 98 ? 19.760 -9.255 -13.917 1.00 79.94 98 LYS A O 1
ATOM 795 N N . LEU A 1 99 ? 18.606 -9.715 -15.794 1.00 80.44 99 LEU A N 1
ATOM 796 C CA . LEU A 1 99 ? 18.762 -8.392 -16.416 1.00 80.44 99 LEU A CA 1
ATOM 797 C C . LEU A 1 99 ? 18.044 -7.281 -15.634 1.00 80.44 99 LEU A C 1
ATOM 799 O O . LEU A 1 99 ? 18.578 -6.188 -15.492 1.00 80.44 99 LEU A O 1
ATOM 803 N N . ASN A 1 100 ? 16.881 -7.590 -15.057 1.00 83.19 100 ASN A N 1
ATOM 804 C CA . ASN A 1 100 ? 16.025 -6.614 -14.374 1.00 83.19 100 ASN A CA 1
ATOM 805 C C . ASN A 1 100 ? 16.128 -6.696 -12.840 1.00 83.19 100 ASN A C 1
ATOM 807 O O . ASN A 1 100 ? 15.385 -6.030 -12.119 1.00 83.19 100 ASN A O 1
ATOM 811 N N . ALA A 1 101 ? 17.039 -7.521 -12.312 1.00 86.19 101 ALA A N 1
ATOM 812 C CA . ALA A 1 101 ? 17.137 -7.797 -10.879 1.00 86.19 101 ALA A CA 1
ATOM 813 C C . ALA A 1 101 ? 17.424 -6.539 -10.037 1.00 86.19 101 ALA A C 1
ATOM 815 O O . ALA A 1 101 ? 16.912 -6.416 -8.922 1.00 86.19 101 ALA A O 1
ATOM 816 N N . GLY A 1 102 ? 18.218 -5.603 -10.570 1.00 86.69 102 GLY A N 1
ATOM 817 C CA . GLY A 1 102 ? 18.537 -4.337 -9.905 1.00 86.69 102 GLY A CA 1
ATOM 818 C C . GLY A 1 102 ? 17.304 -3.452 -9.726 1.00 86.69 102 GLY A C 1
ATOM 819 O O . GLY A 1 102 ? 16.956 -3.098 -8.602 1.00 86.69 102 GLY A O 1
ATOM 820 N N . GLU A 1 103 ? 16.591 -3.177 -10.819 1.00 87.25 103 GLU A N 1
ATOM 821 C CA . GLU A 1 103 ? 15.379 -2.349 -10.801 1.00 87.25 103 GLU A CA 1
ATOM 822 C C . GLU A 1 103 ? 14.298 -2.961 -9.911 1.00 87.25 103 GLU A C 1
ATOM 824 O O . GLU A 1 103 ? 13.675 -2.287 -9.097 1.00 87.25 103 GLU A O 1
ATOM 829 N N . TRP A 1 104 ? 14.131 -4.277 -9.982 1.00 90.69 104 TRP A N 1
ATOM 830 C CA . TRP A 1 104 ? 13.128 -4.971 -9.186 1.00 90.69 104 TRP A CA 1
ATOM 831 C C . TRP A 1 104 ? 13.415 -4.942 -7.688 1.00 90.69 104 TRP A C 1
ATOM 833 O O . TRP A 1 104 ? 12.494 -4.869 -6.870 1.00 90.69 104 TRP A O 1
ATOM 843 N N . LYS A 1 105 ? 14.696 -4.959 -7.300 1.00 90.81 105 LYS A N 1
ATOM 844 C CA . LYS A 1 105 ? 15.103 -4.747 -5.907 1.00 90.81 105 LYS A CA 1
ATOM 845 C C . LYS A 1 105 ? 14.700 -3.350 -5.434 1.00 90.81 105 LYS A C 1
ATOM 847 O O . LYS A 1 105 ? 14.197 -3.213 -4.318 1.00 90.81 105 LYS A O 1
ATOM 852 N N . GLU A 1 106 ? 14.870 -2.333 -6.274 1.00 90.06 106 GLU A N 1
ATOM 853 C CA . GLU A 1 106 ? 14.430 -0.969 -5.968 1.00 90.06 106 GLU A CA 1
ATOM 854 C C . GLU A 1 106 ? 12.906 -0.873 -5.869 1.00 90.06 106 GLU A C 1
ATOM 856 O O . GLU A 1 106 ? 12.399 -0.250 -4.936 1.00 90.06 106 GLU A O 1
ATOM 861 N N . TYR A 1 107 ? 12.164 -1.537 -6.758 1.00 92.12 107 TYR A N 1
ATOM 862 C CA . TYR A 1 107 ? 10.698 -1.541 -6.728 1.00 92.12 107 TYR A CA 1
ATOM 863 C C . TYR A 1 107 ? 10.178 -2.160 -5.430 1.00 92.12 107 TYR A C 1
ATOM 865 O O . TYR A 1 107 ? 9.308 -1.586 -4.768 1.00 92.12 107 TYR A O 1
ATOM 873 N N . LYS A 1 108 ? 10.770 -3.282 -4.999 1.00 92.75 108 LYS A N 1
ATOM 874 C CA . LYS A 1 108 ? 10.472 -3.891 -3.695 1.00 92.75 108 LYS A CA 1
ATOM 875 C C . LYS A 1 108 ? 10.812 -2.959 -2.537 1.00 92.75 108 LYS A C 1
ATOM 877 O O . LYS A 1 108 ? 10.012 -2.831 -1.615 1.00 92.75 108 LYS A O 1
ATOM 882 N N . ALA A 1 109 ? 11.958 -2.280 -2.582 1.00 93.06 109 ALA A N 1
ATOM 883 C CA . ALA A 1 109 ? 12.365 -1.354 -1.528 1.00 93.06 109 ALA A CA 1
ATOM 884 C C . ALA A 1 109 ? 11.415 -0.148 -1.411 1.00 93.06 109 ALA A C 1
ATOM 886 O O . ALA A 1 109 ? 10.988 0.197 -0.307 1.00 93.06 109 ALA A O 1
ATOM 887 N N . GLN A 1 110 ? 11.036 0.463 -2.538 1.00 93.38 110 GLN A N 1
ATOM 888 C CA . GLN A 1 110 ? 10.068 1.563 -2.576 1.00 93.38 110 GLN A CA 1
ATOM 889 C C . GLN A 1 110 ? 8.689 1.112 -2.080 1.00 93.38 110 GLN A C 1
ATOM 891 O O . GLN A 1 110 ? 8.087 1.786 -1.244 1.00 93.38 110 GLN A O 1
ATOM 896 N N . THR A 1 111 ? 8.229 -0.062 -2.521 1.00 94.25 111 THR A N 1
ATOM 897 C CA . THR A 1 111 ? 6.953 -0.647 -2.080 1.00 94.25 111 THR A CA 1
ATOM 898 C C . THR A 1 111 ? 6.956 -0.926 -0.580 1.00 94.25 111 THR A C 1
ATOM 900 O O . THR A 1 111 ? 6.021 -0.543 0.120 1.00 94.25 111 THR A O 1
ATOM 903 N N . ALA A 1 112 ? 8.029 -1.518 -0.050 1.00 94.31 112 ALA A N 1
ATOM 904 C CA . ALA A 1 112 ? 8.167 -1.798 1.376 1.00 94.31 112 ALA A CA 1
ATOM 905 C C . ALA A 1 112 ? 8.184 -0.512 2.217 1.00 94.31 112 ALA A C 1
ATOM 907 O O . ALA A 1 112 ? 7.528 -0.439 3.259 1.00 94.31 112 ALA A O 1
ATOM 908 N N . LYS A 1 113 ? 8.891 0.527 1.750 1.00 95.19 113 LYS A N 1
ATOM 909 C CA . LYS A 1 113 ? 8.892 1.847 2.392 1.00 95.19 113 LYS A CA 1
ATOM 910 C C . LYS A 1 113 ? 7.485 2.443 2.420 1.00 95.19 113 LYS A C 1
ATOM 912 O O . LYS A 1 113 ? 7.011 2.825 3.486 1.00 95.19 113 LYS A O 1
ATOM 917 N N . TYR A 1 114 ? 6.795 2.451 1.281 1.00 94.06 114 TYR A N 1
ATOM 918 C CA . TYR A 1 114 ? 5.423 2.944 1.189 1.00 94.06 114 TYR A CA 1
ATOM 919 C C . TYR A 1 114 ? 4.470 2.167 2.111 1.00 94.06 114 TYR A C 1
ATOM 921 O O . TYR A 1 114 ? 3.708 2.775 2.860 1.00 94.06 114 TYR A O 1
ATOM 929 N N . ALA A 1 115 ? 4.545 0.833 2.120 1.00 94.62 115 ALA A N 1
ATOM 930 C CA . ALA A 1 115 ? 3.726 -0.018 2.980 1.00 94.62 115 ALA A CA 1
ATOM 931 C C . ALA A 1 115 ? 3.956 0.281 4.473 1.00 94.62 115 ALA A C 1
ATOM 933 O O . ALA A 1 115 ? 3.001 0.375 5.250 1.00 94.62 115 ALA A O 1
ATOM 934 N N . LYS A 1 116 ? 5.216 0.500 4.877 1.00 95.88 116 LYS A N 1
ATOM 935 C CA . LYS A 1 116 ? 5.578 0.905 6.243 1.00 95.88 116 LYS A CA 1
ATOM 936 C C . LYS A 1 116 ? 5.009 2.280 6.598 1.00 95.88 116 LYS A C 1
ATOM 938 O O . LYS A 1 116 ? 4.450 2.448 7.688 1.00 95.88 116 LYS A O 1
ATOM 943 N N . ASP A 1 117 ? 5.115 3.246 5.692 1.00 95.06 117 ASP A N 1
ATOM 944 C CA . ASP A 1 117 ? 4.613 4.606 5.900 1.00 95.06 117 ASP A CA 1
ATOM 945 C C . ASP A 1 117 ? 3.082 4.627 5.980 1.00 95.06 117 ASP A C 1
ATOM 947 O O . ASP A 1 117 ? 2.516 5.256 6.878 1.00 95.06 117 ASP A O 1
ATOM 951 N N . LEU A 1 118 ? 2.398 3.884 5.105 1.00 94.12 118 LEU A N 1
ATOM 952 C CA . LEU A 1 118 ? 0.948 3.698 5.146 1.00 94.12 118 LEU A CA 1
ATOM 953 C C . LEU A 1 118 ? 0.523 3.065 6.470 1.00 94.12 118 LEU A C 1
ATOM 955 O O . LEU A 1 118 ? -0.347 3.603 7.155 1.00 94.12 118 LEU A O 1
ATOM 959 N N . GLY A 1 119 ? 1.172 1.972 6.877 1.00 94.06 119 GLY A N 1
ATOM 960 C CA . GLY A 1 119 ? 0.886 1.310 8.148 1.00 94.06 119 GLY A CA 1
ATOM 961 C C . GLY A 1 119 ? 1.092 2.235 9.350 1.00 94.06 119 GLY A C 1
ATOM 962 O O . GLY A 1 119 ? 0.290 2.227 10.283 1.00 94.06 119 GLY A O 1
ATOM 963 N N . THR A 1 120 ? 2.122 3.083 9.319 1.00 94.88 120 THR A N 1
ATOM 964 C CA . THR A 1 120 ? 2.381 4.084 10.366 1.00 94.88 120 THR A CA 1
ATOM 965 C C . THR A 1 120 ? 1.285 5.147 10.398 1.00 94.88 120 THR A C 1
ATOM 967 O O . THR A 1 120 ? 0.717 5.407 11.459 1.00 94.88 120 THR A O 1
ATOM 970 N N . LYS A 1 121 ? 0.915 5.712 9.241 1.00 92.94 121 LYS A N 1
ATOM 971 C CA . LYS A 1 121 ? -0.180 6.690 9.122 1.00 92.94 121 LYS A CA 1
ATOM 972 C C . LYS A 1 121 ? -1.510 6.113 9.601 1.00 92.94 121 LYS A C 1
ATOM 974 O O . LYS A 1 121 ? -2.245 6.790 10.318 1.00 92.94 121 LYS A O 1
ATOM 979 N N . PHE A 1 122 ? -1.807 4.866 9.244 1.00 93.12 122 PHE A N 1
ATOM 980 C CA . PHE A 1 122 ? -3.013 4.177 9.689 1.00 93.12 122 PHE A CA 1
ATOM 981 C C . PHE A 1 122 ? -3.021 3.991 11.210 1.00 93.12 122 PHE A C 1
ATOM 983 O O . PHE A 1 122 ? -3.989 4.374 11.867 1.00 93.12 122 PHE A O 1
ATOM 990 N N . LYS A 1 123 ? -1.923 3.495 11.798 1.00 93.06 123 LYS A N 1
ATOM 991 C CA . LYS A 1 123 ? -1.784 3.353 13.258 1.00 93.06 123 LYS A CA 1
ATOM 992 C C . LYS A 1 123 ? -1.965 4.687 13.983 1.00 93.06 123 LYS A C 1
ATOM 994 O O . LYS A 1 123 ? -2.731 4.754 14.940 1.00 93.06 123 LYS A O 1
ATOM 999 N N . LEU A 1 124 ? -1.313 5.750 13.507 1.00 92.12 124 LEU A N 1
ATOM 1000 C CA . LEU A 1 124 ? -1.447 7.097 14.072 1.00 92.12 124 LEU A CA 1
ATOM 1001 C C . LEU A 1 124 ? -2.895 7.590 14.019 1.00 92.12 124 LEU A C 1
ATOM 1003 O O . LEU A 1 124 ? -3.416 8.091 15.014 1.00 92.12 124 LEU A O 1
ATOM 1007 N N . TYR A 1 125 ? -3.571 7.394 12.886 1.00 91.19 125 TYR A N 1
ATOM 1008 C CA . TYR A 1 125 ? -4.972 7.767 12.737 1.00 91.19 125 TYR A CA 1
ATOM 1009 C C . TYR A 1 125 ? -5.881 6.994 13.707 1.00 91.19 125 TYR A C 1
ATOM 1011 O O . TYR A 1 125 ? -6.764 7.578 14.336 1.00 91.19 125 TYR A O 1
ATOM 1019 N N . MET A 1 126 ? -5.643 5.693 13.885 1.00 90.00 126 MET A N 1
ATOM 1020 C CA . MET A 1 126 ? -6.413 4.856 14.811 1.00 90.00 126 MET A CA 1
ATOM 1021 C C . MET A 1 126 ? -6.221 5.259 16.280 1.00 90.00 126 MET A C 1
ATOM 1023 O O . MET A 1 126 ? -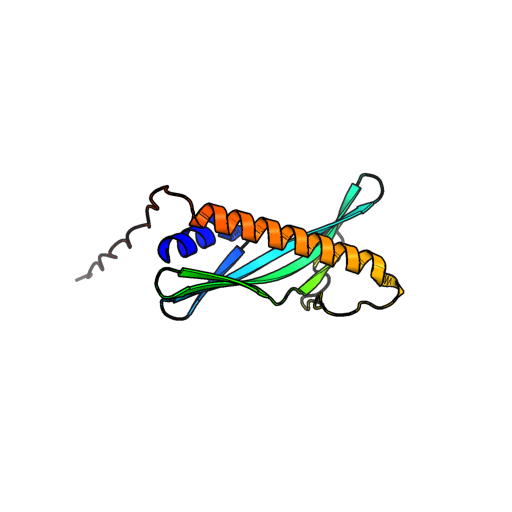7.182 5.198 17.057 1.00 90.00 126 MET A O 1
ATOM 1027 N N . SER A 1 127 ? -5.016 5.711 16.637 1.00 88.12 127 SER A N 1
ATOM 1028 C CA . SER A 1 127 ? -4.653 6.197 17.975 1.00 88.12 127 SER A CA 1
ATOM 1029 C C . SER A 1 127 ? -5.131 7.621 18.274 1.00 88.12 127 SER A C 1
ATOM 1031 O O . SER A 1 127 ? -5.093 8.044 19.430 1.00 88.12 127 SER A O 1
ATOM 1033 N N . SER A 1 128 ? -5.591 8.371 17.268 1.00 84.62 128 SER A N 1
ATOM 1034 C CA . SER A 1 128 ? -6.059 9.741 17.472 1.00 84.62 128 SER A CA 1
ATOM 1035 C C . SER A 1 128 ? -7.271 9.798 18.411 1.00 84.62 128 SER A C 1
ATOM 1037 O O . SER A 1 128 ? -8.230 9.029 18.284 1.00 84.62 128 SER A O 1
ATOM 1039 N N . LYS A 1 129 ? -7.238 10.743 19.361 1.00 70.12 129 LYS A N 1
ATOM 1040 C CA . LYS A 1 129 ? -8.331 11.017 20.308 1.00 70.12 129 LYS A CA 1
ATOM 1041 C C . LYS A 1 129 ? -9.411 11.932 19.728 1.00 70.12 129 LYS A C 1
ATOM 1043 O O . LYS A 1 129 ? -10.439 12.111 20.372 1.00 70.12 129 LYS A O 1
ATOM 1048 N N . THR A 1 130 ? -9.215 12.478 18.525 1.00 71.88 130 THR A N 1
ATOM 1049 C CA . THR A 1 130 ? -10.199 13.365 17.899 1.00 71.88 130 THR A CA 1
ATOM 1050 C C . THR A 1 130 ? -11.538 12.627 17.724 1.00 71.88 130 THR A C 1
ATOM 1052 O O . THR A 1 130 ? -11.552 11.480 17.245 1.00 71.88 130 THR A O 1
ATOM 1055 N N . PRO A 1 131 ? -12.667 13.229 18.138 1.00 64.06 131 PRO A N 1
ATOM 1056 C CA . PRO A 1 131 ? -13.980 12.646 17.918 1.00 64.06 131 PRO A CA 1
ATOM 1057 C C . PRO A 1 131 ? -14.267 12.586 16.417 1.00 64.06 131 PRO A C 1
ATOM 1059 O O . PRO A 1 131 ? -14.020 13.533 15.673 1.00 64.06 131 PRO A O 1
ATOM 1062 N N . ILE A 1 132 ? -14.759 11.435 15.963 1.00 65.56 132 ILE A N 1
ATOM 1063 C CA . ILE A 1 132 ? -15.136 11.235 14.566 1.00 65.56 132 ILE A CA 1
ATOM 1064 C C . ILE A 1 132 ? -16.618 11.535 14.452 1.00 65.56 132 ILE A C 1
ATOM 1066 O O . ILE A 1 132 ? -17.436 10.771 14.959 1.00 65.56 132 ILE A O 1
ATOM 1070 N N . VAL A 1 133 ? -16.952 12.624 13.766 1.00 60.44 133 VAL A N 1
ATOM 1071 C CA . VAL A 1 133 ? -18.325 12.886 13.341 1.00 60.44 133 VAL A CA 1
ATOM 1072 C C . VAL A 1 133 ? -18.612 11.933 12.185 1.00 60.44 133 VAL A C 1
ATOM 1074 O O . VAL A 1 133 ? -18.134 12.116 11.064 1.00 60.44 133 VAL A O 1
ATOM 1077 N N . LEU A 1 134 ? -19.306 10.836 12.477 1.00 59.47 134 LEU A N 1
ATOM 1078 C CA . LEU A 1 134 ? -19.872 9.996 11.429 1.00 59.47 134 LEU A CA 1
ATOM 1079 C C . LEU A 1 134 ? -21.077 10.750 10.851 1.00 59.47 134 LEU A C 1
ATOM 1081 O O . LEU A 1 134 ? -21.895 11.219 11.642 1.00 59.47 134 LEU A O 1
ATOM 1085 N N . PRO A 1 135 ? -21.204 10.892 9.519 1.00 58.12 135 PRO A N 1
ATOM 1086 C CA . PRO A 1 135 ? -22.408 11.467 8.942 1.00 58.12 135 PRO A CA 1
ATOM 1087 C C . PRO A 1 135 ? -23.586 10.573 9.334 1.00 58.12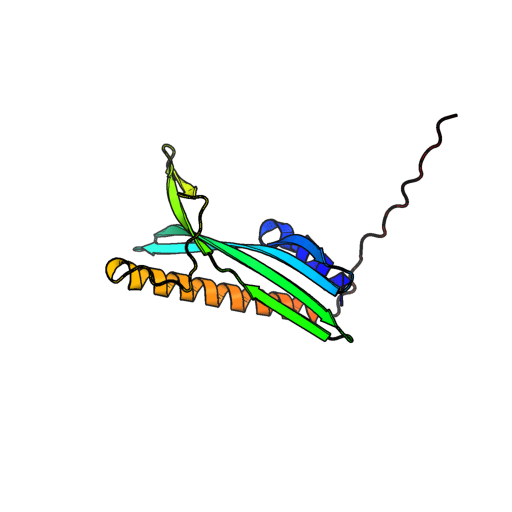 135 PRO A C 1
ATOM 1089 O O . PRO A 1 135 ? -23.606 9.381 9.010 1.00 58.12 135 PRO A O 1
ATOM 1092 N N . THR A 1 136 ? -24.518 11.136 10.099 1.00 56.00 136 THR A N 1
ATOM 1093 C CA . THR A 1 136 ? -25.773 10.487 10.469 1.00 56.00 136 THR A CA 1
ATOM 1094 C C . THR A 1 136 ? -26.492 10.104 9.177 1.00 56.00 136 THR A C 1
ATOM 1096 O O . THR A 1 136 ? -26.576 10.948 8.284 1.00 56.00 136 THR A O 1
ATOM 1099 N N . PRO A 1 137 ? -26.979 8.861 9.017 1.00 60.00 137 PRO A N 1
ATOM 1100 C CA . PRO A 1 137 ? -27.746 8.512 7.832 1.00 60.00 137 PRO A CA 1
ATOM 1101 C C . PRO A 1 137 ? -28.984 9.410 7.785 1.00 60.00 137 PRO A C 1
ATOM 1103 O O . PRO A 1 137 ? -29.847 9.332 8.661 1.00 60.00 137 PRO A O 1
ATOM 1106 N N . GLU A 1 138 ? -29.045 10.294 6.789 1.00 56.09 138 GLU A N 1
ATOM 1107 C CA . GLU A 1 138 ? -30.236 11.086 6.515 1.00 56.09 138 GLU A CA 1
ATOM 1108 C C . GLU A 1 138 ? -31.393 10.113 6.289 1.00 56.09 138 GLU A C 1
ATOM 1110 O O . GLU A 1 138 ? -31.368 9.280 5.377 1.00 56.09 138 GLU A O 1
ATOM 1115 N N . LYS A 1 139 ? -32.400 10.169 7.167 1.00 58.00 139 LYS A N 1
ATOM 1116 C CA . LYS A 1 139 ? -33.637 9.418 6.979 1.00 58.00 139 LYS A CA 1
ATOM 1117 C C . LYS A 1 139 ? -34.256 9.921 5.679 1.00 58.00 139 LYS A C 1
ATOM 1119 O O . LYS A 1 139 ? -34.778 11.032 5.643 1.00 58.00 139 LYS A O 1
ATOM 1124 N N . LYS A 1 140 ? -34.194 9.120 4.611 1.00 55.69 140 LYS A N 1
ATOM 1125 C CA . LYS A 1 140 ? -34.954 9.386 3.387 1.00 55.69 140 LYS A CA 1
ATOM 1126 C C . LYS A 1 140 ? -36.434 9.371 3.756 1.00 55.69 140 LYS A C 1
ATOM 1128 O O . LYS A 1 140 ? -37.016 8.307 3.950 1.00 55.69 140 LYS A O 1
ATOM 1133 N N . VAL A 1 141 ? -37.027 10.553 3.895 1.00 55.78 141 VAL A N 1
ATOM 1134 C CA . VAL A 1 141 ? -38.477 10.704 3.988 1.00 55.78 141 VAL A CA 1
ATOM 1135 C C . VAL A 1 141 ? -39.022 10.328 2.616 1.00 55.78 141 VAL A C 1
ATOM 1137 O O . VAL A 1 141 ? -38.915 11.098 1.664 1.00 55.78 141 VAL A O 1
ATOM 1140 N N . VAL A 1 142 ? -39.540 9.107 2.495 1.00 58.22 142 VAL A N 1
ATOM 1141 C CA . VAL A 1 142 ? -40.299 8.689 1.317 1.00 58.22 142 VAL A CA 1
ATOM 1142 C C . VAL A 1 142 ? -41.566 9.536 1.308 1.00 58.22 142 VAL A C 1
ATOM 1144 O O . VAL A 1 142 ? -42.469 9.315 2.114 1.00 58.22 142 VAL A O 1
ATOM 1147 N N . LYS A 1 143 ? -41.619 10.547 0.437 1.00 58.12 143 LYS A N 1
ATOM 1148 C CA . LYS A 1 143 ? -42.876 11.230 0.135 1.00 58.12 143 LYS A CA 1
ATOM 1149 C C . LYS A 1 143 ? -43.764 10.209 -0.575 1.00 58.12 143 LYS A C 1
ATOM 1151 O O . LYS A 1 143 ? -43.449 9.790 -1.683 1.00 58.12 143 LYS A O 1
ATOM 1156 N N . LYS A 1 144 ? -44.824 9.759 0.098 1.00 56.56 144 LYS A N 1
ATOM 1157 C CA . LYS A 1 144 ? -45.943 9.092 -0.569 1.00 56.56 144 LYS A CA 1
ATOM 1158 C C . LYS A 1 144 ? -46.662 10.165 -1.379 1.00 56.56 144 LYS A C 1
ATOM 1160 O O . LYS A 1 144 ? -47.259 11.057 -0.782 1.00 56.56 144 LYS A O 1
ATOM 1165 N N . GLU A 1 145 ? -46.542 10.107 -2.698 1.00 54.31 145 GLU A N 1
ATOM 1166 C CA . GLU A 1 145 ? -47.490 10.786 -3.579 1.00 54.31 145 GLU A CA 1
ATOM 1167 C C . GLU A 1 145 ? -48.825 10.035 -3.473 1.00 54.31 145 GLU A C 1
ATOM 1169 O O . GLU A 1 145 ? -48.849 8.803 -3.536 1.00 54.31 145 GLU A O 1
ATOM 1174 N N . TRP A 1 146 ? -49.884 10.788 -3.176 1.00 54.88 146 TRP A N 1
ATOM 1175 C CA . TRP A 1 146 ? -51.282 10.359 -3.176 1.00 54.88 146 TRP A CA 1
ATOM 1176 C C . TRP A 1 146 ? -51.944 10.904 -4.434 1.00 54.88 146 TRP A C 1
ATOM 1178 O O . TRP A 1 146 ? -51.632 12.071 -4.770 1.00 54.88 146 TRP A O 1
#

Foldseek 3Di:
DQLLVVVVQVVCCVFWNWDDADPSWKTKTKGKDFDWDDDPNDTDGQWMWIWMKMKGDDPNDIDIDIDQTFTFGWDQDPVRDTDGPDPDTHGLPDDPDDVCNVVSVSVVVVVVVVRVVVVVVSVVSVPDPDDDDDPDPDPPPPPPDD

Secondary structure (DSSP, 8-state):
-HHHHHHHHHHTTTTEEEEEEETTTEEEEEEEEEEEEEETTEEEEEEEEEEEEEEEEETTEEEEEEEEEEEEEEEE-TTS-EEES-SSPEETTS---STTHHHHHHHHHHHHHHHHHHHHHHHHHHH--S---PPP----------